Protein AF-A0A084JCN4-F1 (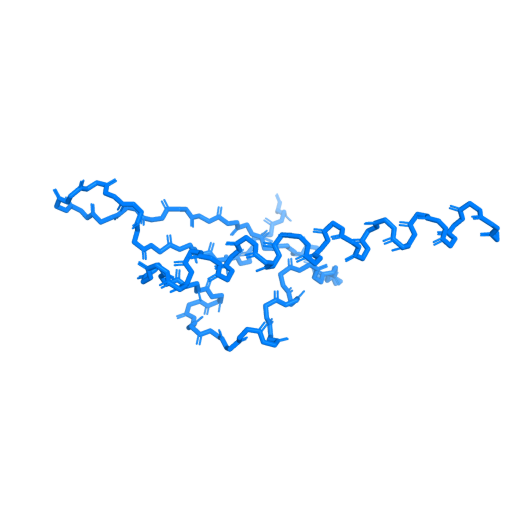afdb_monomer)

Organism: NCBI:txid29354

Mean predicted aligned error: 4.92 Å

Sequence (81 aa):
MKREEARERNVQTEKGQYLAG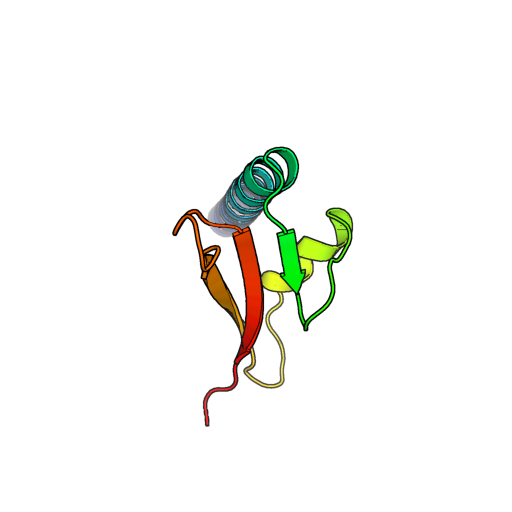LKKYRDQGIAIIIDGEELPEKDWNKIFEIREDDSFYMADFVPDGETGKLREIRFDRVYYR

pLDDT: mean 90.64, std 8.31, range [61.34, 97.81]

Radius of gyration: 14.95 Å; Cα contacts (8 Å, |Δi|>4): 98; chains: 1; bounding box: 41×30×33 Å

Structure (mmCIF, N/CA/C/O backbone):
data_AF-A0A084JCN4-F1
#
_entry.id   AF-A0A084JCN4-F1
#
loop_
_atom_site.group_PDB
_atom_site.id
_atom_site.type_symbol
_atom_site.label_atom_id
_atom_site.label_alt_id
_atom_site.label_comp_id
_atom_site.label_asym_id
_atom_site.label_entity_id
_atom_site.label_seq_id
_atom_site.pdbx_PDB_ins_code
_atom_site.Cartn_x
_atom_site.Cartn_y
_atom_site.Cartn_z
_atom_site.occupancy
_atom_site.B_iso_or_equiv
_atom_site.auth_seq_id
_atom_site.auth_comp_id
_atom_site.auth_asym_id
_atom_site.auth_atom_id
_atom_site.pdbx_PDB_model_num
ATOM 1 N N . MET A 1 1 ? 20.952 16.287 -18.069 1.00 61.34 1 MET A N 1
ATOM 2 C CA . MET A 1 1 ? 21.568 16.722 -16.790 1.00 61.34 1 MET A CA 1
ATOM 3 C C . MET A 1 1 ? 20.641 17.574 -15.916 1.00 61.34 1 MET A C 1
ATOM 5 O O . MET A 1 1 ? 19.801 16.966 -15.277 1.00 61.34 1 MET A O 1
ATOM 9 N N . LYS A 1 2 ? 20.649 18.926 -15.901 1.00 70.12 2 LYS A N 1
ATOM 10 C CA . LYS A 1 2 ? 19.872 19.713 -14.890 1.00 70.12 2 LYS A CA 1
ATOM 11 C C . LYS A 1 2 ? 18.362 19.406 -14.795 1.00 70.12 2 LYS A C 1
ATOM 13 O O . LYS A 1 2 ? 17.778 19.526 -13.722 1.00 70.12 2 LYS A O 1
ATOM 18 N N . ARG A 1 3 ? 17.714 19.055 -15.914 1.00 75.62 3 ARG A N 1
ATOM 19 C CA . ARG A 1 3 ? 16.276 18.716 -15.960 1.00 75.62 3 ARG A CA 1
ATOM 20 C C . ARG A 1 3 ? 15.968 17.291 -15.487 1.00 75.62 3 ARG A C 1
ATOM 22 O O . ARG A 1 3 ? 14.897 17.082 -14.937 1.00 75.62 3 ARG A O 1
ATOM 29 N N . GLU A 1 4 ? 16.874 16.339 -15.696 1.00 75.50 4 GLU A N 1
ATOM 30 C CA . GLU A 1 4 ? 16.704 14.944 -15.253 1.00 75.50 4 GLU A CA 1
ATOM 31 C C . GLU A 1 4 ? 16.890 14.842 -13.743 1.00 75.50 4 GLU A C 1
ATOM 33 O O . GLU A 1 4 ? 16.003 14.346 -13.064 1.00 75.50 4 GLU A O 1
ATOM 38 N N . GLU A 1 5 ? 17.930 15.476 -13.19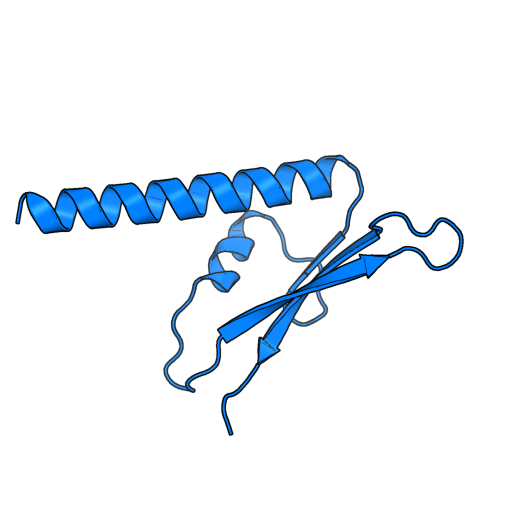8 1.00 78.31 5 GLU A N 1
ATOM 39 C CA . GLU A 1 5 ? 18.151 15.549 -11.746 1.00 78.31 5 GLU A CA 1
ATOM 40 C C . GLU A 1 5 ? 16.972 16.199 -11.005 1.00 78.31 5 GLU A C 1
ATOM 42 O O . GLU A 1 5 ? 16.613 15.809 -9.897 1.00 78.31 5 GLU A O 1
ATOM 47 N N . ALA A 1 6 ? 16.351 17.226 -11.598 1.00 75.88 6 ALA A N 1
ATOM 48 C CA . ALA A 1 6 ? 15.163 17.852 -11.024 1.00 75.88 6 ALA A CA 1
ATOM 49 C C . ALA A 1 6 ? 13.949 16.910 -11.041 1.00 75.88 6 ALA A C 1
ATOM 51 O O . ALA A 1 6 ? 13.197 16.882 -10.070 1.00 75.88 6 ALA A O 1
ATOM 52 N N . ARG A 1 7 ? 13.778 16.120 -12.109 1.00 76.38 7 ARG A N 1
ATOM 53 C CA . ARG A 1 7 ? 12.717 15.107 -12.200 1.00 76.38 7 ARG A CA 1
ATOM 54 C C . ARG A 1 7 ? 12.923 13.992 -11.179 1.00 76.38 7 ARG A C 1
ATOM 56 O O . ARG A 1 7 ? 11.984 13.668 -10.466 1.00 76.38 7 ARG A O 1
ATOM 63 N N . GLU A 1 8 ? 14.135 13.465 -11.055 1.00 75.94 8 GLU A N 1
ATOM 64 C CA . GLU A 1 8 ? 14.468 12.414 -10.084 1.00 75.94 8 GLU A CA 1
ATOM 65 C C . GLU A 1 8 ? 14.231 12.868 -8.641 1.00 75.94 8 GLU A C 1
ATOM 67 O O . GLU A 1 8 ? 13.612 12.149 -7.857 1.00 75.94 8 GLU A O 1
ATOM 72 N N . ARG A 1 9 ? 14.640 14.098 -8.300 1.00 75.69 9 ARG A N 1
ATOM 73 C CA . ARG A 1 9 ? 14.348 14.691 -6.984 1.00 75.69 9 ARG A CA 1
ATOM 74 C C . ARG A 1 9 ? 12.848 14.811 -6.719 1.00 75.69 9 ARG A C 1
ATOM 76 O O . ARG A 1 9 ? 12.409 14.527 -5.605 1.00 75.69 9 ARG A O 1
ATOM 83 N N . ASN A 1 10 ? 12.066 15.211 -7.722 1.00 76.62 10 ASN A N 1
ATOM 84 C CA . ASN A 1 10 ? 10.614 15.324 -7.583 1.00 76.62 10 ASN A CA 1
ATOM 85 C C . ASN A 1 10 ? 9.969 13.950 -7.362 1.00 76.62 10 ASN A C 1
ATOM 87 O O . ASN A 1 10 ? 9.213 13.798 -6.410 1.00 76.62 10 ASN A O 1
ATOM 91 N N . VAL A 1 11 ? 10.350 12.934 -8.143 1.00 78.31 11 VAL A N 1
ATOM 92 C CA . VAL A 1 11 ? 9.868 11.550 -7.974 1.00 78.31 11 VAL A CA 1
ATOM 93 C C . VAL A 1 11 ? 10.205 11.012 -6.582 1.00 78.31 11 VAL A C 1
ATOM 95 O O . VAL A 1 11 ? 9.360 10.408 -5.925 1.00 78.31 11 VAL A O 1
ATOM 98 N N . GLN A 1 12 ? 11.421 11.258 -6.088 1.00 79.12 12 GLN A N 1
ATOM 99 C CA . GLN A 1 12 ? 11.807 10.836 -4.741 1.00 79.12 12 GLN A CA 1
ATOM 100 C C . GLN A 1 12 ? 10.979 11.543 -3.655 1.00 79.12 12 GLN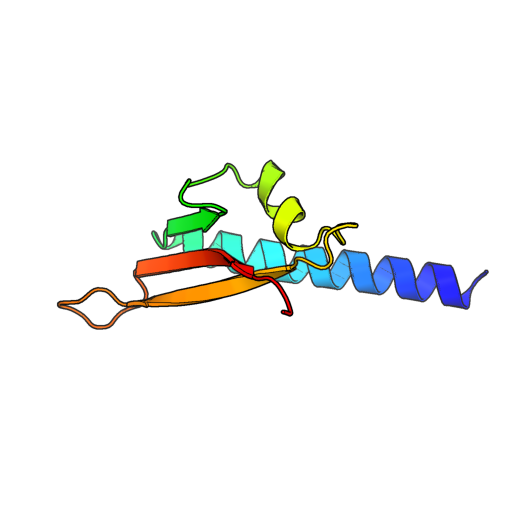 A C 1
ATOM 102 O O . GLN A 1 12 ? 10.626 10.934 -2.644 1.00 79.12 12 GLN A O 1
ATOM 107 N N . THR A 1 13 ? 10.639 12.814 -3.878 1.00 86.31 13 THR A N 1
ATOM 108 C CA . THR A 1 13 ? 9.791 13.600 -2.972 1.00 86.31 13 THR A CA 1
ATOM 109 C C . THR A 1 13 ? 8.354 13.074 -2.965 1.00 86.31 13 THR A C 1
ATOM 111 O O . THR A 1 13 ? 7.781 12.892 -1.893 1.00 86.31 13 THR A O 1
ATOM 114 N N . GLU A 1 14 ? 7.797 12.759 -4.135 1.00 89.31 14 GLU A N 1
ATOM 115 C CA . GLU A 1 14 ? 6.453 12.186 -4.286 1.00 89.31 14 GLU A CA 1
ATOM 116 C C . GLU A 1 14 ? 6.343 10.813 -3.607 1.00 89.31 14 GLU A C 1
ATOM 118 O O . GLU A 1 14 ? 5.420 10.586 -2.821 1.00 89.31 14 GLU A O 1
ATOM 123 N N . LYS A 1 15 ? 7.330 9.926 -3.812 1.00 92.88 15 LYS A N 1
ATOM 124 C CA . LYS A 1 15 ? 7.406 8.629 -3.112 1.00 92.88 15 LYS A CA 1
ATOM 125 C C . LYS A 1 15 ? 7.449 8.812 -1.595 1.00 92.88 15 LYS A C 1
ATOM 127 O O . LYS A 1 15 ? 6.701 8.160 -0.871 1.00 92.88 15 LYS A O 1
ATOM 132 N N . GLY A 1 16 ? 8.285 9.731 -1.109 1.00 93.50 16 GLY A N 1
ATOM 133 C CA . GLY A 1 16 ? 8.387 10.036 0.319 1.00 93.50 16 GLY A CA 1
ATOM 134 C C . GLY A 1 16 ? 7.072 1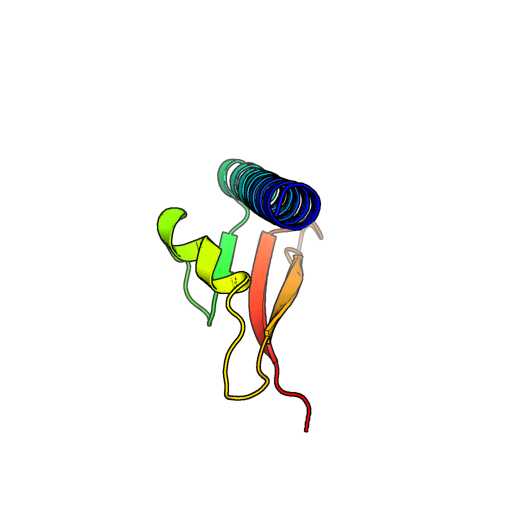0.546 0.918 1.00 93.50 16 GLY A C 1
ATOM 135 O O . GLY A 1 16 ? 6.670 10.103 1.993 1.00 93.50 16 GLY A O 1
ATOM 136 N N . GLN A 1 17 ? 6.368 11.433 0.210 1.00 95.00 17 GLN A N 1
ATOM 137 C CA . GLN A 1 17 ? 5.058 11.938 0.632 1.00 95.00 17 GLN A CA 1
ATOM 138 C C . GLN A 1 17 ? 3.999 10.832 0.676 1.00 95.00 17 GLN A C 1
ATOM 140 O O . GLN A 1 17 ? 3.224 10.771 1.632 1.00 95.00 17 GLN A O 1
ATOM 145 N N . TYR A 1 18 ? 3.991 9.938 -0.315 1.00 95.31 18 TYR A N 1
ATOM 146 C CA . TYR A 1 18 ? 3.080 8.797 -0.351 1.00 95.31 18 TYR A CA 1
ATOM 147 C C . TYR A 1 18 ? 3.305 7.854 0.840 1.00 95.31 18 TYR A C 1
ATOM 149 O O . TYR A 1 18 ? 2.361 7.539 1.568 1.00 95.31 18 TYR A O 1
ATOM 157 N N . LEU A 1 19 ? 4.560 7.471 1.109 1.00 96.31 19 LEU A N 1
ATOM 158 C CA . LEU A 1 19 ? 4.909 6.617 2.252 1.00 96.31 19 LEU A CA 1
ATOM 159 C C . LEU A 1 19 ? 4.584 7.280 3.596 1.00 96.31 19 LEU A C 1
ATOM 161 O O . LEU A 1 19 ? 4.083 6.619 4.504 1.00 96.31 19 LEU A O 1
ATOM 165 N N . ALA A 1 20 ? 4.792 8.594 3.719 1.00 96.12 20 ALA A N 1
ATOM 166 C CA . ALA A 1 20 ? 4.376 9.343 4.902 1.00 96.12 20 ALA A CA 1
ATOM 167 C C . ALA A 1 20 ? 2.847 9.322 5.095 1.00 96.12 20 ALA A C 1
ATOM 169 O O . ALA A 1 20 ? 2.369 9.314 6.229 1.00 96.12 20 ALA A O 1
ATOM 170 N N . GLY A 1 21 ? 2.074 9.292 4.006 1.00 96.44 21 GLY A N 1
ATOM 171 C CA . GLY A 1 21 ? 0.626 9.083 4.039 1.00 96.44 21 GLY A CA 1
ATOM 172 C C . GLY A 1 21 ? 0.248 7.704 4.582 1.00 96.44 21 GLY A C 1
ATOM 173 O O . GLY A 1 21 ? -0.546 7.620 5.517 1.00 96.44 21 GLY A O 1
ATOM 174 N N . LEU A 1 22 ? 0.864 6.636 4.064 1.00 96.94 22 LEU A N 1
ATOM 175 C CA . LEU A 1 22 ? 0.652 5.272 4.571 1.00 96.94 22 LEU A CA 1
ATOM 176 C C . LEU A 1 22 ? 1.009 5.145 6.053 1.00 96.94 22 LEU A C 1
ATOM 178 O O . LEU A 1 22 ? 0.288 4.505 6.815 1.00 96.94 22 LEU A O 1
ATOM 182 N N . LYS A 1 23 ? 2.082 5.815 6.484 1.00 97.06 23 LYS A N 1
ATOM 183 C CA . LYS A 1 23 ? 2.505 5.809 7.884 1.00 97.06 23 LYS A CA 1
ATOM 184 C C . LYS A 1 23 ? 1.440 6.408 8.794 1.00 97.06 23 LYS A C 1
ATOM 186 O O . LYS A 1 23 ? 1.133 5.821 9.821 1.00 97.06 23 LYS A O 1
ATOM 191 N N . LYS A 1 24 ? 0.812 7.516 8.388 1.00 97.38 24 LYS A N 1
ATOM 192 C CA . LYS A 1 24 ? -0.295 8.118 9.148 1.00 97.38 24 LYS A CA 1
ATOM 193 C C . LYS A 1 24 ? -1.472 7.158 9.308 1.00 97.38 24 LYS A C 1
ATOM 195 O O . LYS A 1 24 ? -2.035 7.094 10.393 1.00 97.38 24 LYS A O 1
ATOM 200 N N . TYR A 1 25 ? -1.829 6.414 8.258 1.00 96.50 25 TYR A N 1
ATOM 201 C CA . TYR A 1 25 ? -2.873 5.391 8.350 1.00 96.50 25 TYR A CA 1
ATOM 202 C C . TYR A 1 25 ? -2.471 4.272 9.318 1.00 96.50 25 TYR A C 1
ATOM 204 O O . TYR A 1 25 ? -3.252 3.921 10.201 1.00 96.50 25 TYR A O 1
ATOM 212 N N . ARG A 1 26 ? -1.231 3.779 9.229 1.00 96.56 26 ARG A N 1
ATOM 213 C CA . ARG A 1 26 ? -0.700 2.781 10.167 1.00 96.56 26 ARG A CA 1
ATOM 214 C C . ARG A 1 26 ? -0.735 3.25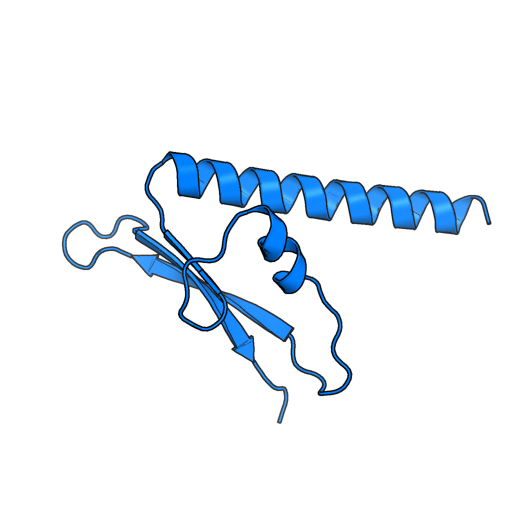6 11.618 1.00 96.56 26 ARG A C 1
ATOM 216 O O . ARG A 1 26 ? -1.207 2.529 12.485 1.00 96.56 26 ARG A O 1
ATOM 223 N N . ASP A 1 27 ? -0.301 4.487 11.875 1.00 96.75 27 ASP A N 1
ATOM 224 C CA . ASP A 1 27 ? -0.311 5.096 13.211 1.00 96.75 27 ASP A CA 1
ATOM 225 C C . ASP A 1 27 ? -1.744 5.266 13.763 1.00 96.75 27 ASP A C 1
ATOM 227 O O . ASP A 1 27 ? -1.942 5.347 14.974 1.00 96.75 27 ASP A O 1
ATOM 231 N N . GLN A 1 28 ? -2.756 5.284 12.887 1.00 96.31 28 GLN A N 1
ATOM 232 C CA . GLN A 1 28 ? -4.182 5.284 13.234 1.00 96.31 28 GLN A CA 1
ATOM 233 C C . GLN A 1 28 ? -4.779 3.874 13.400 1.00 96.31 28 GLN A C 1
ATOM 235 O O . GLN A 1 28 ? -5.978 3.748 13.645 1.00 96.31 28 GLN A O 1
ATOM 240 N N . GLY A 1 29 ? -3.964 2.822 13.292 1.00 95.44 29 GLY A N 1
ATOM 241 C CA . GLY A 1 29 ? -4.386 1.428 13.438 1.00 95.44 29 GLY A CA 1
ATOM 242 C C . GLY A 1 29 ? -4.873 0.767 12.146 1.00 95.44 29 GLY A C 1
ATOM 243 O O . GLY A 1 29 ? -5.467 -0.306 12.214 1.00 95.44 29 GLY A O 1
ATOM 244 N N . ILE A 1 30 ? -4.641 1.383 10.983 1.00 97.06 30 ILE A N 1
ATOM 245 C CA . ILE A 1 30 ? -4.954 0.783 9.680 1.00 97.06 30 ILE A CA 1
ATOM 246 C C . ILE A 1 30 ? -3.808 -0.135 9.259 1.00 97.06 30 ILE A C 1
ATOM 248 O O . ILE A 1 30 ? -2.668 0.311 9.129 1.00 97.06 30 ILE A O 1
ATOM 252 N N . ALA A 1 31 ? -4.102 -1.406 9.006 1.00 96.38 31 ALA A N 1
ATOM 253 C CA . ALA A 1 31 ? -3.086 -2.354 8.561 1.00 96.38 31 ALA A CA 1
ATOM 254 C C . ALA A 1 31 ? -2.610 -2.019 7.138 1.00 96.38 31 ALA A C 1
ATOM 256 O O . ALA A 1 31 ? -3.426 -1.736 6.260 1.00 96.38 31 ALA A O 1
ATOM 257 N N . ILE A 1 32 ? -1.296 -2.063 6.903 1.00 97.62 32 ILE A N 1
ATOM 258 C CA . ILE A 1 32 ? -0.700 -1.911 5.570 1.00 97.62 32 ILE A CA 1
ATOM 259 C C . ILE A 1 32 ? -0.131 -3.264 5.161 1.00 97.62 32 ILE A C 1
ATOM 261 O O . ILE A 1 32 ? 0.912 -3.682 5.664 1.00 97.62 32 ILE A O 1
ATOM 265 N N . ILE A 1 33 ? -0.835 -3.954 4.272 1.00 97.50 33 ILE A N 1
ATOM 266 C CA . ILE A 1 33 ? -0.530 -5.326 3.874 1.00 97.50 33 ILE A CA 1
ATOM 267 C C . ILE A 1 33 ? 0.052 -5.323 2.469 1.00 97.50 33 ILE A C 1
ATOM 269 O O . ILE A 1 33 ? -0.484 -4.671 1.579 1.00 97.50 33 ILE A O 1
ATOM 273 N N . ILE A 1 34 ? 1.154 -6.037 2.253 1.00 96.38 34 ILE A N 1
ATOM 274 C CA . ILE A 1 34 ? 1.795 -6.151 0.943 1.00 96.38 34 ILE A CA 1
ATOM 275 C C . ILE A 1 34 ? 2.119 -7.622 0.684 1.00 96.38 34 ILE A C 1
ATOM 277 O O . ILE A 1 34 ? 2.834 -8.233 1.473 1.00 96.38 34 ILE A O 1
ATOM 281 N N . ASP A 1 35 ? 1.618 -8.182 -0.422 1.00 93.38 35 ASP A N 1
ATOM 282 C CA . ASP A 1 35 ? 1.653 -9.632 -0.704 1.00 93.38 35 ASP A CA 1
ATOM 283 C C . ASP A 1 35 ? 1.062 -10.493 0.439 1.00 93.38 35 ASP A C 1
ATOM 285 O O . ASP A 1 35 ? 1.553 -11.580 0.736 1.00 93.38 35 ASP A O 1
ATOM 289 N N . GLY A 1 36 ? 0.014 -10.003 1.108 1.00 94.62 36 GLY A N 1
ATOM 290 C CA . GLY A 1 36 ? -0.649 -10.723 2.204 1.00 94.62 36 GLY A CA 1
ATOM 291 C C . GLY A 1 36 ? 0.047 -10.644 3.569 1.00 94.62 36 GLY A C 1
ATOM 292 O O . GLY A 1 36 ? -0.472 -11.206 4.532 1.00 94.62 36 GLY A O 1
ATOM 293 N N . GLU A 1 37 ? 1.167 -9.922 3.691 1.00 95.19 37 GLU A N 1
ATOM 294 C CA . GLU A 1 37 ? 1.898 -9.751 4.953 1.00 95.19 37 GLU A CA 1
ATOM 295 C C . GLU A 1 37 ? 1.971 -8.285 5.405 1.00 95.19 37 GLU A C 1
ATOM 297 O O . GLU A 1 37 ? 2.104 -7.368 4.590 1.00 95.19 37 GLU A O 1
ATOM 302 N N . GLU A 1 38 ? 1.938 -8.048 6.721 1.00 94.94 38 GLU A N 1
ATOM 303 C CA . GLU A 1 38 ? 2.207 -6.722 7.289 1.00 94.94 38 GLU A CA 1
ATOM 304 C C . GLU A 1 38 ? 3.721 -6.484 7.358 1.00 94.94 38 GLU A C 1
ATOM 306 O O . GLU A 1 38 ? 4.401 -6.849 8.320 1.00 94.94 38 GLU A O 1
ATOM 311 N N . LEU A 1 39 ? 4.268 -5.883 6.302 1.00 90.75 39 LEU A N 1
ATOM 312 C CA . LEU A 1 39 ? 5.699 -5.609 6.204 1.00 90.75 39 LEU A CA 1
ATOM 313 C C . LEU A 1 39 ? 6.111 -4.367 7.008 1.00 90.75 39 LEU A C 1
ATOM 315 O O . LEU A 1 39 ? 5.334 -3.411 7.137 1.00 90.75 39 LEU A O 1
ATOM 319 N N . PRO A 1 40 ? 7.357 -4.316 7.518 1.00 92.75 40 PRO A N 1
ATOM 320 C CA . PRO A 1 40 ? 7.851 -3.136 8.212 1.00 92.75 40 PRO A CA 1
ATOM 321 C C . PRO A 1 40 ? 8.002 -1.950 7.244 1.00 92.75 40 PRO A C 1
ATOM 323 O O . PRO A 1 40 ? 8.315 -2.118 6.070 1.00 92.75 40 PRO A O 1
ATOM 326 N N . GLU A 1 41 ? 7.859 -0.728 7.767 1.00 92.75 41 GLU A N 1
ATOM 327 C CA . GLU A 1 41 ? 7.865 0.535 6.998 1.00 92.75 41 GLU A CA 1
ATOM 328 C C . GLU A 1 41 ? 9.040 0.669 6.012 1.00 92.75 41 GLU A C 1
ATOM 330 O O . GLU A 1 41 ? 8.871 1.171 4.902 1.00 92.75 41 GLU A O 1
ATOM 335 N N . LYS A 1 42 ? 10.231 0.186 6.392 1.00 91.56 42 LYS A N 1
ATOM 336 C CA . LYS A 1 42 ? 11.431 0.211 5.537 1.00 91.56 42 LYS A CA 1
ATOM 337 C C . LYS A 1 42 ? 11.243 -0.525 4.202 1.00 91.56 42 LYS A C 1
ATOM 339 O O . LYS A 1 42 ? 11.867 -0.142 3.215 1.00 91.56 42 LYS A O 1
ATOM 344 N N . ASP A 1 43 ? 10.360 -1.520 4.168 1.00 94.25 43 ASP A N 1
ATOM 345 C CA . ASP A 1 43 ? 10.145 -2.400 3.022 1.00 94.25 43 ASP A CA 1
ATOM 346 C C . ASP A 1 43 ? 8.975 -1.922 2.144 1.00 94.25 43 ASP A C 1
ATOM 348 O O . ASP A 1 43 ? 8.780 -2.429 1.041 1.00 94.25 43 ASP A O 1
ATOM 352 N N . TRP A 1 44 ? 8.227 -0.891 2.558 1.00 95.75 44 TRP A N 1
ATOM 353 C CA . TRP A 1 44 ? 7.105 -0.354 1.777 1.00 95.75 44 TRP A CA 1
ATOM 354 C C . TRP A 1 44 ? 7.525 0.267 0.448 1.00 95.75 44 TRP A C 1
ATOM 356 O O . TRP A 1 44 ? 6.720 0.316 -0.475 1.00 95.75 44 TRP A O 1
ATOM 366 N N . ASN A 1 45 ? 8.785 0.693 0.301 1.00 94.31 45 ASN A N 1
ATOM 367 C CA . ASN A 1 45 ? 9.298 1.189 -0.981 1.00 94.31 45 ASN A CA 1
ATOM 368 C C . ASN A 1 45 ? 9.129 0.174 -2.123 1.00 94.31 45 ASN A C 1
ATOM 370 O O . ASN A 1 45 ? 9.047 0.593 -3.280 1.00 94.31 45 ASN A O 1
ATOM 374 N N . LYS A 1 46 ? 9.011 -1.128 -1.811 1.00 92.81 46 LYS A N 1
ATOM 375 C CA . LYS A 1 46 ? 8.824 -2.179 -2.814 1.00 92.81 46 LYS A CA 1
ATOM 376 C C . LYS A 1 46 ? 7.564 -1.998 -3.666 1.00 92.81 46 LYS A C 1
ATOM 37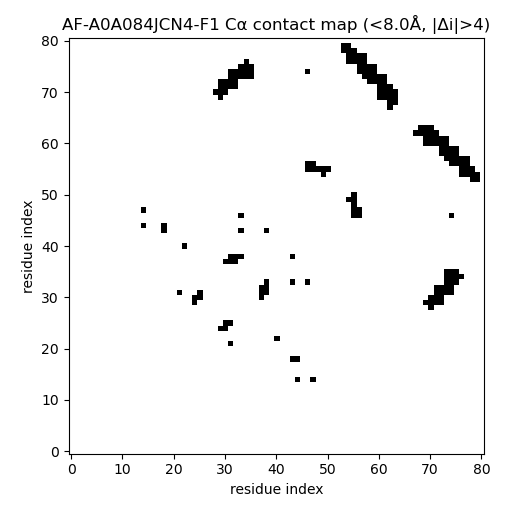8 O O . LYS A 1 46 ? 7.503 -2.530 -4.772 1.00 92.81 46 LYS A O 1
ATOM 383 N N . ILE A 1 47 ? 6.570 -1.238 -3.186 1.00 94.88 47 ILE A N 1
ATOM 384 C CA . ILE A 1 47 ? 5.340 -0.951 -3.943 1.00 94.88 47 ILE A CA 1
ATOM 385 C C . ILE A 1 47 ? 5.593 -0.114 -5.207 1.00 94.88 47 ILE A C 1
ATOM 387 O O . ILE A 1 47 ? 4.771 -0.126 -6.116 1.00 94.88 47 ILE A O 1
ATOM 391 N N . PHE A 1 48 ? 6.731 0.588 -5.280 1.00 92.94 48 PHE A N 1
ATOM 392 C CA . PHE A 1 48 ? 7.132 1.417 -6.423 1.00 92.94 48 PHE A CA 1
ATOM 393 C C . PHE A 1 48 ? 8.133 0.740 -7.364 1.00 92.94 48 PHE A C 1
ATOM 395 O O . PHE A 1 48 ? 8.642 1.394 -8.279 1.00 92.94 48 PHE A O 1
ATOM 402 N N . GLU A 1 49 ? 8.503 -0.512 -7.102 1.00 88.94 49 GLU A N 1
ATOM 403 C CA . GLU A 1 49 ? 9.452 -1.237 -7.943 1.00 88.94 49 GLU A CA 1
ATOM 404 C C . GLU A 1 49 ? 8.845 -1.509 -9.317 1.00 88.94 49 GLU A C 1
ATOM 406 O O . GLU A 1 49 ? 7.761 -2.078 -9.428 1.00 88.94 49 GLU A O 1
ATOM 411 N N . ILE A 1 50 ? 9.579 -1.127 -10.362 1.00 82.00 50 ILE A N 1
ATOM 412 C CA . ILE A 1 50 ? 9.312 -1.582 -11.724 1.00 82.00 50 ILE A CA 1
ATOM 413 C C . ILE A 1 50 ? 9.895 -2.987 -11.831 1.00 82.00 50 ILE A C 1
ATOM 415 O O . ILE A 1 50 ? 11.075 -3.183 -11.533 1.00 82.00 50 ILE A O 1
ATOM 419 N N . ARG A 1 51 ? 9.074 -3.956 -12.232 1.00 82.12 51 ARG A N 1
ATOM 420 C CA . ARG A 1 51 ? 9.491 -5.350 -12.394 1.00 82.12 51 ARG A CA 1
ATOM 421 C C . ARG A 1 51 ? 9.543 -5.736 -13.864 1.00 82.12 51 ARG A C 1
ATOM 423 O O . ARG A 1 51 ? 8.800 -5.201 -14.677 1.00 82.12 51 ARG A O 1
ATOM 430 N N . GLU A 1 52 ? 10.433 -6.671 -14.185 1.00 84.88 52 GLU A N 1
ATOM 431 C CA . GLU A 1 52 ? 10.609 -7.205 -15.544 1.00 84.88 52 GLU A CA 1
ATOM 432 C C . GLU A 1 52 ? 9.447 -8.107 -15.983 1.00 84.88 52 GLU A C 1
ATOM 434 O O . GLU A 1 52 ? 9.278 -8.352 -17.172 1.00 84.88 52 GLU A O 1
ATOM 439 N N . ASP A 1 53 ? 8.645 -8.603 -15.035 1.00 87.56 53 ASP A N 1
ATOM 440 C CA . ASP A 1 53 ? 7.486 -9.466 -15.289 1.00 87.56 53 ASP A CA 1
ATOM 441 C C . ASP A 1 53 ? 6.197 -8.683 -15.607 1.00 87.56 53 ASP A C 1
ATOM 443 O O . ASP A 1 53 ? 5.104 -9.240 -15.504 1.00 87.56 53 ASP A O 1
ATOM 447 N N . ASP A 1 54 ? 6.327 -7.393 -15.951 1.00 82.88 54 ASP A N 1
ATOM 448 C CA . ASP A 1 54 ? 5.241 -6.434 -16.211 1.00 82.88 54 ASP A CA 1
ATOM 449 C C . ASP A 1 54 ? 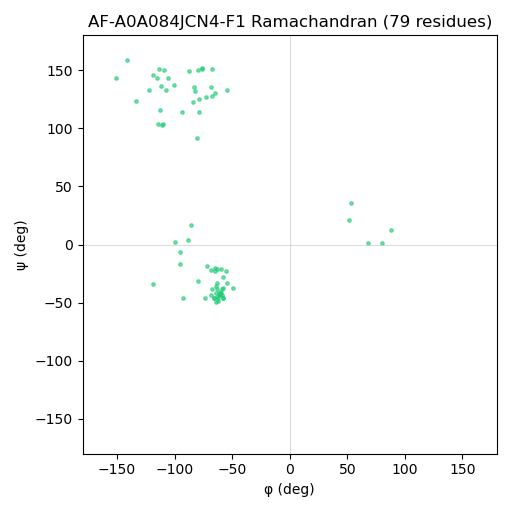4.182 -6.360 -15.090 1.00 82.88 54 ASP A C 1
ATOM 451 O O . ASP A 1 54 ? 3.053 -5.900 -15.297 1.00 82.88 54 ASP A O 1
ATOM 455 N N . SER A 1 55 ? 4.541 -6.790 -13.874 1.00 89.69 55 SER A N 1
ATOM 456 C CA . SER A 1 55 ? 3.678 -6.674 -12.704 1.00 89.69 55 SER A CA 1
ATOM 457 C C . SER A 1 55 ? 3.851 -5.335 -11.996 1.00 89.69 55 SER A C 1
ATOM 459 O O . SER A 1 55 ? 4.933 -4.743 -11.954 1.00 89.69 55 SER A O 1
ATOM 461 N N . PHE A 1 56 ? 2.773 -4.869 -11.376 1.00 91.19 56 PHE A N 1
ATOM 462 C CA . PHE A 1 56 ? 2.787 -3.705 -10.496 1.00 91.19 56 PHE A CA 1
ATOM 463 C C . PHE A 1 56 ? 1.875 -3.941 -9.298 1.00 91.19 56 PHE A C 1
ATOM 465 O O . PHE A 1 56 ? 1.002 -4.807 -9.331 1.00 91.19 56 PHE A O 1
ATOM 472 N N . TYR A 1 57 ? 2.089 -3.198 -8.213 1.00 94.25 57 TYR A N 1
ATOM 473 C CA . TYR A 1 57 ? 1.177 -3.258 -7.075 1.00 94.25 57 TYR A CA 1
ATOM 474 C C . TYR A 1 57 ? -0.024 -2.349 -7.298 1.00 94.25 57 TYR A C 1
ATOM 476 O O . TYR A 1 57 ? 0.129 -1.186 -7.678 1.00 94.25 57 TYR A O 1
ATOM 484 N N . MET A 1 58 ? -1.210 -2.860 -6.988 1.00 93.06 58 MET A N 1
ATOM 485 C CA . MET A 1 58 ? -2.422 -2.063 -6.854 1.00 93.06 58 MET A CA 1
ATOM 486 C C . MET A 1 58 ? -2.867 -2.037 -5.401 1.00 93.06 58 MET A C 1
ATOM 488 O O . MET A 1 58 ? -2.849 -3.062 -4.722 1.00 93.06 58 MET A O 1
ATOM 492 N N . ALA A 1 59 ? -3.251 -0.846 -4.945 1.00 95.31 59 ALA A N 1
ATOM 493 C CA . ALA A 1 59 ? -3.816 -0.658 -3.623 1.00 95.31 59 ALA A CA 1
ATOM 494 C C . ALA A 1 59 ? -5.314 -0.996 -3.629 1.00 95.31 59 ALA A C 1
ATOM 496 O O . ALA A 1 59 ? -6.049 -0.475 -4.470 1.00 95.31 59 ALA A O 1
ATOM 497 N N . ASP A 1 60 ? -5.760 -1.788 -2.661 1.00 96.38 60 ASP A N 1
ATOM 498 C CA . ASP A 1 60 ? -7.166 -1.980 -2.316 1.00 96.38 60 ASP A CA 1
ATOM 499 C C . ASP A 1 60 ? -7.442 -1.459 -0.898 1.00 96.38 60 ASP A C 1
ATOM 501 O O . ASP A 1 60 ? -6.599 -1.560 -0.002 1.00 96.38 60 ASP A O 1
ATOM 505 N N . PHE A 1 61 ? -8.622 -0.875 -0.697 1.00 96.38 61 PHE A N 1
ATOM 506 C CA . PHE A 1 61 ? -9.038 -0.247 0.556 1.00 96.38 61 PHE A CA 1
ATOM 507 C C . PHE A 1 61 ? -10.144 -1.079 1.180 1.00 96.38 61 PHE A C 1
ATOM 509 O O . PHE A 1 61 ? -11.303 -1.008 0.776 1.00 96.38 61 PHE A O 1
ATOM 516 N N . VAL A 1 62 ? -9.781 -1.856 2.193 1.00 96.94 62 VAL A N 1
ATOM 517 C CA . VAL A 1 62 ? -10.679 -2.829 2.801 1.00 96.94 62 VAL A CA 1
ATOM 518 C C . VAL A 1 62 ? -11.378 -2.185 3.999 1.00 96.94 62 VAL A C 1
ATOM 520 O O . VAL A 1 62 ? -10.719 -1.843 4.994 1.00 96.94 62 VAL A O 1
ATOM 523 N N . PRO A 1 63 ? -12.707 -1.986 3.935 1.00 97.19 63 PRO A N 1
ATOM 524 C CA . PRO A 1 63 ? -13.462 -1.494 5.068 1.00 97.19 63 PRO A CA 1
ATOM 525 C C . PRO A 1 63 ? -13.667 -2.604 6.102 1.00 97.19 63 PRO A C 1
ATOM 527 O O . PRO A 1 63 ? -13.753 -3.792 5.790 1.00 97.19 63 PRO A O 1
ATOM 530 N N . ASP A 1 64 ? -13.801 -2.200 7.353 1.00 96.38 64 ASP A N 1
ATOM 531 C CA . ASP A 1 64 ? -14.354 -3.027 8.405 1.00 96.38 64 ASP A CA 1
ATOM 532 C C . ASP A 1 64 ? -15.831 -3.340 8.109 1.00 96.38 64 ASP A C 1
ATOM 534 O O . ASP A 1 64 ? -16.618 -2.440 7.810 1.00 96.38 64 ASP A O 1
ATOM 538 N N . GLY A 1 65 ? -16.209 -4.616 8.192 1.00 95.31 65 GLY A N 1
ATOM 539 C CA . GLY A 1 65 ? -17.540 -5.079 7.791 1.00 95.31 65 GLY A CA 1
ATOM 540 C C . GLY A 1 65 ? -18.685 -4.597 8.687 1.00 95.31 65 GLY A C 1
ATOM 541 O O . GLY A 1 65 ? -19.823 -4.552 8.230 1.00 95.31 65 GLY A O 1
ATOM 542 N N . GLU A 1 66 ? -18.403 -4.222 9.938 1.00 96.62 66 GLU A N 1
ATOM 543 C CA . GLU A 1 66 ? -19.421 -3.741 10.879 1.00 96.62 66 GLU A CA 1
ATOM 544 C C . GLU A 1 66 ? -19.546 -2.217 10.844 1.00 96.62 66 GLU A C 1
ATOM 546 O O . GLU A 1 66 ? -20.647 -1.669 10.810 1.00 96.62 66 GLU A O 1
ATOM 551 N N . THR A 1 67 ? -18.411 -1.516 10.856 1.00 96.50 67 THR A N 1
ATOM 552 C CA . THR A 1 67 ? -18.379 -0.052 10.981 1.00 96.50 67 THR A CA 1
ATOM 553 C C . THR A 1 67 ? -18.286 0.680 9.645 1.00 96.50 67 THR A C 1
ATOM 555 O O . THR A 1 67 ? -18.509 1.892 9.603 1.00 96.50 67 THR A O 1
ATOM 558 N N . GLY A 1 68 ? -17.913 -0.012 8.563 1.00 95.12 68 GLY A N 1
ATOM 559 C CA . GLY A 1 68 ? -17.668 0.569 7.240 1.00 95.12 68 GLY A CA 1
ATOM 560 C C . GLY A 1 68 ? -16.434 1.476 7.163 1.00 95.12 68 GLY A C 1
ATOM 561 O O . GLY A 1 68 ? -16.157 2.053 6.112 1.00 95.12 68 GLY A O 1
ATOM 562 N N . LYS A 1 69 ? -15.689 1.637 8.263 1.00 96.06 69 LYS A N 1
ATOM 563 C CA . LYS A 1 69 ? -14.464 2.444 8.304 1.00 96.06 69 LYS A CA 1
ATOM 564 C C . LYS A 1 69 ? -13.321 1.685 7.653 1.00 96.06 69 LYS A C 1
ATOM 566 O O . LYS A 1 69 ? -13.289 0.464 7.719 1.00 96.06 69 LYS A O 1
ATOM 571 N N . LEU A 1 70 ? -12.359 2.399 7.072 1.00 97.12 70 LEU A N 1
ATOM 572 C CA . LEU A 1 70 ? -11.136 1.770 6.578 1.00 97.12 70 LEU A CA 1
ATOM 573 C C . LEU A 1 70 ? -10.484 0.963 7.709 1.00 97.12 70 LEU A C 1
ATOM 575 O O . LEU A 1 70 ? -10.364 1.466 8.825 1.00 97.12 70 LEU A O 1
ATOM 579 N N . ARG A 1 71 ? -10.091 -0.273 7.408 1.00 96.94 71 ARG A N 1
ATOM 580 C CA . ARG A 1 71 ? -9.398 -1.173 8.336 1.00 96.94 71 ARG A CA 1
ATOM 581 C C . ARG A 1 71 ? -8.022 -1.560 7.822 1.00 96.94 71 ARG A C 1
ATOM 583 O O . ARG A 1 71 ? -7.097 -1.739 8.610 1.00 96.94 71 ARG A O 1
ATOM 590 N N . GLU A 1 72 ? -7.888 -1.679 6.509 1.00 97.44 72 GLU A N 1
ATOM 591 C CA . GLU A 1 72 ? -6.682 -2.197 5.885 1.00 97.44 72 GLU A CA 1
ATOM 592 C C . GLU A 1 72 ? -6.485 -1.598 4.487 1.00 97.44 72 GLU A C 1
ATOM 594 O O . GLU A 1 72 ? -7.447 -1.378 3.750 1.00 97.44 72 GLU A O 1
ATOM 599 N N . ILE A 1 73 ? -5.228 -1.339 4.130 1.00 97.81 73 ILE A N 1
ATOM 600 C CA . ILE A 1 73 ? -4.786 -1.016 2.773 1.00 97.81 73 ILE A CA 1
ATOM 601 C C . ILE A 1 73 ? -3.926 -2.188 2.296 1.00 97.81 73 ILE A C 1
ATOM 603 O O . ILE A 1 73 ? -2.866 -2.445 2.870 1.00 97.81 73 ILE A O 1
ATOM 607 N N . ARG A 1 74 ? -4.382 -2.894 1.259 1.00 97.81 74 ARG A N 1
ATOM 608 C CA . ARG A 1 74 ? -3.681 -4.038 0.659 1.00 97.81 74 ARG A CA 1
ATOM 609 C C . ARG A 1 74 ? -2.968 -3.620 -0.604 1.00 97.81 74 ARG A C 1
ATOM 611 O O . ARG A 1 74 ? -3.553 -2.933 -1.424 1.00 97.81 74 ARG A O 1
ATOM 618 N N . PHE A 1 75 ? -1.744 -4.078 -0.784 1.00 97.25 75 PHE A N 1
ATOM 619 C CA . PHE A 1 75 ? -0.987 -3.943 -2.015 1.00 97.25 75 PHE A CA 1
ATOM 620 C C . PHE A 1 75 ? -0.759 -5.333 -2.594 1.00 97.25 75 PHE A C 1
ATOM 622 O O . PHE A 1 75 ? 0.117 -6.072 -2.137 1.00 97.25 75 PHE A O 1
ATOM 629 N N . ASP A 1 76 ? -1.530 -5.654 -3.628 1.00 94.31 76 ASP A N 1
ATOM 630 C CA . ASP A 1 76 ? -1.433 -6.919 -4.347 1.00 94.31 76 ASP A CA 1
ATOM 631 C C . ASP A 1 76 ? -0.769 -6.714 -5.702 1.00 94.31 76 ASP A C 1
ATOM 633 O O . ASP A 1 76 ? -0.968 -5.696 -6.373 1.00 94.31 76 ASP A O 1
ATOM 637 N N . ARG A 1 77 ? 0.037 -7.695 -6.113 1.00 92.81 77 ARG A N 1
ATOM 638 C CA . ARG A 1 77 ? 0.622 -7.710 -7.453 1.00 92.81 77 ARG A CA 1
ATOM 639 C C . ARG A 1 77 ? -0.446 -8.050 -8.477 1.00 92.81 77 ARG A C 1
ATOM 641 O O . ARG A 1 77 ? -1.098 -9.090 -8.392 1.00 92.81 77 ARG A O 1
ATOM 648 N N . VAL A 1 78 ? -0.565 -7.194 -9.479 1.00 90.69 78 VAL A N 1
ATOM 649 C CA . VAL A 1 78 ? -1.416 -7.411 -10.643 1.00 90.69 78 VAL A CA 1
ATOM 650 C C . VAL A 1 78 ? -0.560 -7.576 -11.887 1.00 90.69 78 VAL A C 1
ATOM 652 O O . VAL A 1 78 ? 0.536 -7.028 -11.986 1.00 90.69 78 VAL A O 1
ATOM 655 N N . TYR A 1 79 ? -1.087 -8.341 -12.835 1.00 89.69 79 TYR A N 1
ATOM 656 C CA . TYR A 1 79 ? -0.440 -8.661 -14.099 1.00 89.69 79 TYR A CA 1
ATOM 657 C C . TYR A 1 79 ? -1.350 -8.207 -15.234 1.00 89.69 79 TYR A C 1
ATOM 659 O O . TYR A 1 79 ? -2.545 -8.512 -15.222 1.00 89.69 79 TYR A O 1
ATOM 667 N N . TYR A 1 80 ? -0.792 -7.513 -16.223 1.00 77.62 80 TYR A N 1
ATOM 668 C CA . TYR A 1 80 ? -1.484 -7.286 -17.486 1.00 77.62 80 TYR A CA 1
ATOM 669 C C . TYR A 1 80 ? -1.372 -8.569 -18.326 1.00 77.62 80 TYR A C 1
ATOM 671 O O . TYR A 1 80 ? -0.267 -8.987 -18.663 1.00 77.62 80 TYR A O 1
ATOM 679 N N . ARG A 1 81 ? -2.499 -9.241 -18.588 1.00 69.06 81 ARG A N 1
ATOM 680 C CA . ARG A 1 81 ? -2.575 -10.448 -19.429 1.00 69.06 81 ARG A CA 1
ATOM 681 C C . ARG A 1 81 ? -3.314 -10.168 -20.724 1.00 69.06 81 ARG A C 1
ATOM 683 O O . ARG A 1 81 ? -4.317 -9.423 -20.663 1.00 69.06 81 ARG A O 1
#

Nearest PDB structures (foldseek):
  3juz-assembly1_A-2  TM=5.214E-01  e=4.443E+00  Mus musculus
  8p3h-assembly1_B  TM=4.322E-01  e=5.434E+00  Homo sapiens

Foldseek 3Di:
DVVVVVVVVVVVVVLVVVLVVVVVCVVVQAAEAEQRHRDDSVCVSVQVDDDPQQKHWDWDFDADPPPRHTRYIYTYIDHDD

Secondary structure (DSSP, 8-state):
-HHHHHHHHH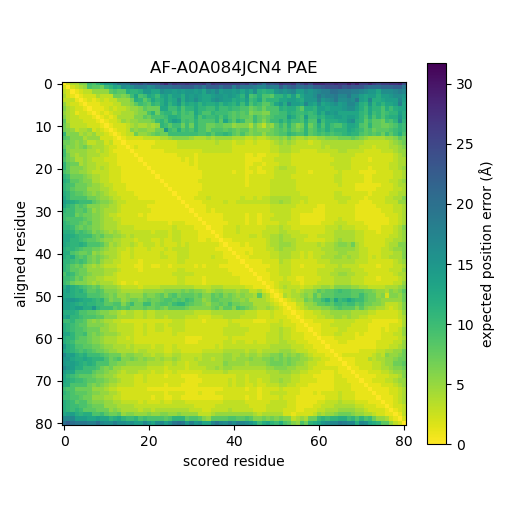HHHHHHHHHHHHHHHHHTT-EEEETTB---GGGGGGGG---TTSEEEEEEEEE-TTT-SEEEEEEEEEE--

Solvent-accessible surface area (backbone atoms only — not comparable to full-atom values): 4818 Å² total; per-residue (Å²): 104,82,69,52,58,52,49,52,53,48,53,54,50,52,52,51,53,51,52,53,50,53,47,54,42,42,78,72,70,26,45,55,29,49,78,89,36,79,64,59,78,89,60,56,66,62,62,74,52,86,48,95,82,64,36,42,56,45,80,44,80,42,53,36,90,86,79,64,44,80,39,33,41,37,34,42,80,44,69,85,128